Protein AF-A0A5C7PAK4-F1 (afdb_monomer_lite)

Foldseek 3Di:
DVVVVVVVVVVVVVVLVVVLVVLVVQLVVLVVLLVVLVVLLVVLVVCLVVDVVSVVVNVVSVVSNVVSVVSNVVSVVSND

Radius of gyration: 20.28 Å; chains: 1; bounding box: 47×14×59 Å

Secondary structure (DSSP, 8-state):
-HHHHHHHHHHHHHHHHHHHHHHHHHHHHHHHHHHHHHHHHHHHTTTTTT-HHHHHHHHHHHHHHHHHHHHHHHHHHHH-

Structure (mmCIF, N/CA/C/O backbone):
data_AF-A0A5C7PAK4-F1
#
_entry.id   AF-A0A5C7PAK4-F1
#
loop_
_atom_site.group_PDB
_atom_site.id
_atom_site.type_symbol
_atom_site.label_atom_id
_atom_site.label_alt_id
_atom_site.label_comp_id
_atom_site.label_asym_id
_atom_site.label_entity_id
_atom_site.label_seq_id
_atom_site.pdbx_PDB_ins_code
_atom_site.Cartn_x
_atom_site.Cartn_y
_atom_site.Cartn_z
_atom_site.occupancy
_atom_site.B_iso_or_equiv
_atom_site.auth_seq_id
_atom_site.auth_comp_id
_atom_site.auth_asym_id
_atom_site.auth_atom_id
_atom_site.pdbx_PDB_model_num
ATOM 1 N N . MET A 1 1 ? 31.479 1.998 -33.786 1.00 63.22 1 MET A N 1
ATOM 2 C CA . MET A 1 1 ? 30.657 3.084 -33.192 1.00 63.22 1 MET A CA 1
ATOM 3 C C . MET A 1 1 ? 29.152 2.795 -33.248 1.00 63.22 1 MET A C 1
ATOM 5 O O . MET A 1 1 ? 28.519 2.844 -32.202 1.00 63.22 1 MET A O 1
ATOM 9 N N . ARG A 1 2 ? 28.564 2.435 -34.406 1.00 73.00 2 ARG A N 1
ATOM 10 C CA . ARG A 1 2 ? 27.131 2.060 -34.503 1.00 73.00 2 ARG A CA 1
ATOM 11 C C . ARG A 1 2 ? 26.727 0.875 -33.609 1.00 73.00 2 ARG A C 1
ATOM 13 O O . ARG A 1 2 ? 25.681 0.948 -32.972 1.00 73.00 2 ARG A O 1
ATOM 20 N N . ASP A 1 3 ? 27.566 -0.153 -33.493 1.00 81.44 3 ASP A N 1
ATOM 21 C CA . ASP A 1 3 ? 27.244 -1.335 -32.671 1.00 81.44 3 ASP A CA 1
ATOM 22 C C . ASP A 1 3 ? 27.258 -1.050 -31.162 1.00 81.44 3 ASP A C 1
ATOM 24 O O . ASP A 1 3 ? 26.414 -1.556 -30.430 1.00 81.44 3 ASP A O 1
ATOM 28 N N . GLN A 1 4 ? 28.134 -0.153 -30.695 1.00 84.75 4 GLN A N 1
ATOM 29 C CA . GLN A 1 4 ? 28.137 0.304 -29.297 1.00 84.75 4 GLN A CA 1
ATOM 30 C C . GLN A 1 4 ? 26.876 1.100 -28.943 1.00 84.75 4 GLN A C 1
ATOM 32 O O . GLN A 1 4 ? 26.362 0.964 -27.836 1.00 84.75 4 GLN A O 1
ATOM 37 N N . ILE A 1 5 ? 26.357 1.909 -29.874 1.00 85.75 5 ILE A N 1
ATOM 38 C CA . ILE A 1 5 ? 25.108 2.655 -29.668 1.00 85.75 5 ILE A CA 1
ATOM 39 C C . ILE A 1 5 ? 23.922 1.688 -29.595 1.00 85.75 5 ILE A C 1
ATOM 41 O O . ILE A 1 5 ? 23.106 1.802 -28.685 1.00 85.75 5 ILE A O 1
ATOM 45 N N . ARG A 1 6 ? 23.850 0.700 -30.500 1.00 84.81 6 ARG A N 1
ATOM 46 C CA . ARG A 1 6 ? 22.798 -0.331 -30.467 1.00 84.81 6 ARG A CA 1
ATOM 47 C C . ARG A 1 6 ? 22.820 -1.139 -29.172 1.00 84.81 6 ARG A C 1
ATOM 49 O O . ARG A 1 6 ? 21.766 -1.327 -28.577 1.00 84.81 6 ARG A O 1
ATOM 56 N N . SER A 1 7 ? 24.006 -1.551 -28.723 1.00 88.88 7 SER A N 1
ATOM 57 C CA . SER A 1 7 ? 24.171 -2.279 -27.461 1.00 88.88 7 SER A CA 1
ATOM 58 C C . SER A 1 7 ? 23.665 -1.461 -26.265 1.00 88.88 7 SER A C 1
ATOM 60 O O . SER A 1 7 ? 22.808 -1.916 -25.516 1.00 88.88 7 SER A O 1
ATOM 62 N N . ARG A 1 8 ? 24.062 -0.183 -26.164 1.00 86.75 8 ARG A N 1
ATOM 63 C CA . ARG A 1 8 ? 23.590 0.713 -25.092 1.00 86.75 8 ARG A CA 1
ATOM 64 C C . ARG A 1 8 ? 22.076 0.938 -25.105 1.00 86.75 8 ARG A C 1
ATOM 66 O O . ARG A 1 8 ? 21.469 1.027 -24.044 1.00 86.75 8 ARG A O 1
ATOM 73 N N . ILE A 1 9 ? 21.458 1.041 -26.282 1.00 89.88 9 ILE A N 1
ATOM 74 C CA . ILE A 1 9 ? 19.996 1.171 -26.397 1.00 89.88 9 ILE A CA 1
ATOM 75 C C . ILE A 1 9 ? 19.301 -0.106 -25.908 1.00 89.88 9 ILE A C 1
ATOM 77 O O . ILE A 1 9 ? 18.287 -0.016 -25.212 1.00 89.88 9 ILE A O 1
ATOM 81 N N . ALA A 1 10 ? 19.844 -1.281 -26.238 1.00 90.38 10 ALA A N 1
ATOM 82 C CA . ALA A 1 10 ? 19.313 -2.555 -25.763 1.00 90.38 10 ALA A CA 1
ATOM 83 C C . ALA A 1 10 ? 19.402 -2.665 -24.231 1.00 90.38 10 ALA A C 1
ATOM 85 O O . ALA A 1 10 ? 18.401 -2.990 -23.591 1.00 90.38 10 ALA A O 1
ATOM 86 N N . ASP A 1 11 ? 20.543 -2.295 -23.643 1.00 89.31 11 ASP A N 1
ATOM 87 C CA . ASP A 1 11 ? 20.746 -2.298 -22.189 1.00 89.31 11 ASP A CA 1
ATOM 88 C C . ASP A 1 11 ? 19.770 -1.356 -21.467 1.00 89.31 11 ASP A C 1
ATOM 90 O O . ASP A 1 11 ? 19.138 -1.739 -20.480 1.00 89.31 11 ASP A O 1
ATOM 94 N N . LEU A 1 12 ? 19.589 -0.135 -21.983 1.00 90.88 12 LEU A N 1
ATOM 95 C CA . LEU A 1 12 ? 18.640 0.834 -21.423 1.00 90.88 12 LEU A CA 1
ATOM 96 C C . LEU A 1 12 ? 17.192 0.344 -21.521 1.00 90.88 12 LEU A C 1
ATOM 98 O O . LEU A 1 12 ? 16.418 0.519 -20.581 1.00 90.88 12 LEU A O 1
ATOM 102 N N . SER A 1 13 ? 16.833 -0.300 -22.632 1.00 89.44 13 SER A N 1
ATOM 103 C CA . SER A 1 13 ? 15.488 -0.849 -22.834 1.00 89.44 13 SER A CA 1
ATOM 104 C C . SER A 1 13 ? 15.206 -2.005 -21.872 1.00 89.44 13 SER A C 1
ATOM 106 O O . SER A 1 13 ? 14.136 -2.064 -21.265 1.00 89.44 13 SER A O 1
ATOM 108 N N . ALA A 1 14 ? 16.181 -2.898 -21.675 1.00 91.19 14 ALA A N 1
ATOM 109 C CA . ALA A 1 14 ? 16.079 -3.991 -20.712 1.00 91.19 14 ALA A CA 1
ATOM 110 C C . ALA A 1 14 ? 15.962 -3.469 -19.271 1.00 91.19 14 ALA A C 1
ATOM 112 O O . ALA A 1 14 ? 15.149 -3.970 -18.488 1.00 91.19 14 ALA A O 1
ATOM 113 N N . LEU A 1 15 ? 16.730 -2.431 -18.928 1.00 91.19 15 LEU A N 1
ATOM 114 C CA . LEU A 1 15 ? 16.649 -1.785 -17.623 1.00 91.19 15 LEU A CA 1
ATOM 115 C C . LEU A 1 15 ? 15.276 -1.138 -17.401 1.00 91.19 15 LEU A C 1
ATOM 117 O O . LEU A 1 15 ? 14.671 -1.355 -16.354 1.00 91.19 15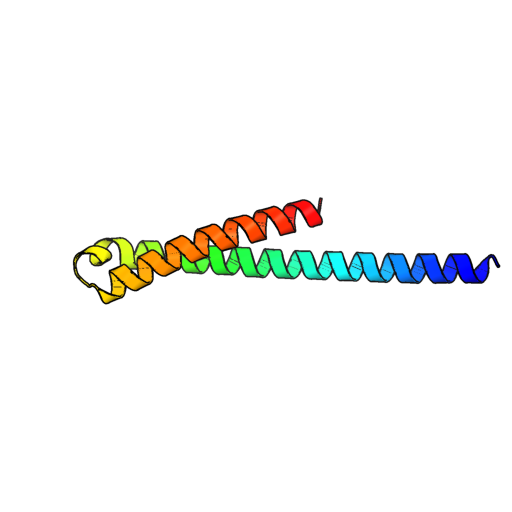 LEU A O 1
ATOM 121 N N . ALA A 1 16 ? 14.754 -0.415 -18.394 1.00 88.69 16 ALA A N 1
ATOM 122 C CA . ALA A 1 16 ? 13.430 0.200 -18.328 1.00 88.69 16 ALA A CA 1
ATOM 123 C C . ALA A 1 16 ? 12.321 -0.845 -18.114 1.00 88.69 16 ALA A C 1
ATOM 125 O O . ALA A 1 16 ? 11.480 -0.680 -17.229 1.00 88.69 16 ALA A O 1
ATOM 126 N N . ALA A 1 17 ? 12.362 -1.961 -18.851 1.00 90.31 17 ALA A N 1
ATOM 127 C CA . ALA A 1 17 ? 11.407 -3.056 -18.687 1.00 90.31 17 ALA A CA 1
ATOM 128 C C . ALA A 1 17 ? 11.472 -3.677 -17.279 1.00 90.31 17 ALA A C 1
ATOM 130 O O . ALA A 1 17 ? 10.439 -3.964 -16.668 1.00 90.31 17 ALA A O 1
ATOM 131 N N . LYS A 1 18 ? 12.681 -3.846 -16.729 1.00 91.50 18 LYS A N 1
ATOM 132 C CA . LYS A 1 18 ? 12.881 -4.353 -15.364 1.00 91.50 18 LYS A CA 1
ATOM 133 C C . LYS A 1 18 ? 12.341 -3.388 -14.306 1.00 91.50 18 LYS A C 1
ATOM 135 O O . LYS A 1 18 ? 11.711 -3.837 -13.346 1.00 91.50 18 LYS A O 1
ATOM 140 N N . THR A 1 19 ? 12.558 -2.087 -14.479 1.00 92.19 19 THR A N 1
ATOM 141 C CA . THR A 1 19 ? 11.990 -1.055 -13.602 1.00 92.19 19 THR A CA 1
ATOM 142 C C . THR A 1 19 ? 10.468 -1.108 -13.639 1.00 92.19 19 THR A C 1
ATOM 144 O O . THR A 1 19 ? 9.846 -1.243 -12.592 1.00 92.19 19 THR A O 1
ATOM 147 N N . GLN A 1 20 ? 9.861 -1.143 -14.827 1.00 93.00 20 GLN A N 1
ATOM 148 C CA . GLN A 1 20 ? 8.406 -1.224 -14.964 1.00 93.00 20 GLN A CA 1
ATOM 149 C C . GLN A 1 20 ? 7.827 -2.488 -14.306 1.00 93.00 20 GLN A C 1
ATOM 151 O O . GLN A 1 20 ? 6.813 -2.425 -13.615 1.00 93.00 20 GLN A O 1
ATOM 156 N N . ALA A 1 21 ? 8.481 -3.640 -14.474 1.00 94.69 21 ALA A N 1
ATOM 157 C CA . ALA A 1 21 ? 8.072 -4.876 -13.809 1.00 94.69 21 ALA A CA 1
ATOM 158 C C . ALA A 1 21 ? 8.162 -4.777 -12.276 1.00 94.69 21 ALA A C 1
ATOM 160 O O . ALA A 1 21 ? 7.344 -5.359 -11.565 1.00 94.69 21 ALA A O 1
ATOM 161 N N . THR A 1 22 ? 9.147 -4.038 -11.766 1.00 94.19 22 THR A N 1
ATOM 162 C CA . THR A 1 22 ? 9.335 -3.816 -10.328 1.00 94.19 22 THR A CA 1
ATOM 163 C C . THR A 1 22 ? 8.245 -2.901 -9.774 1.00 94.19 22 THR A C 1
ATOM 165 O O . THR A 1 22 ? 7.612 -3.261 -8.787 1.00 94.19 22 THR A O 1
ATOM 168 N N . GLU A 1 23 ? 7.947 -1.793 -10.455 1.00 94.62 23 GLU A N 1
ATOM 169 C CA . GLU A 1 23 ? 6.865 -0.871 -10.079 1.00 94.62 23 GLU A CA 1
ATOM 170 C C . GLU A 1 23 ? 5.495 -1.561 -10.065 1.00 94.62 23 GLU A C 1
ATOM 172 O O . GLU A 1 23 ? 4.716 -1.378 -9.131 1.00 94.62 23 GLU A O 1
ATOM 177 N N . ARG A 1 24 ? 5.218 -2.444 -11.037 1.00 96.69 24 ARG A N 1
ATOM 178 C CA . ARG A 1 24 ? 3.991 -3.264 -11.034 1.00 96.69 24 ARG A CA 1
ATOM 179 C C . ARG A 1 24 ? 3.899 -4.161 -9.803 1.00 96.69 24 ARG A C 1
ATOM 181 O O . ARG A 1 24 ? 2.851 -4.216 -9.173 1.00 96.69 24 ARG A O 1
ATOM 188 N N . ARG A 1 25 ? 4.994 -4.827 -9.423 1.00 96.94 25 ARG A N 1
ATOM 189 C CA . ARG A 1 25 ? 5.016 -5.679 -8.221 1.00 96.94 25 ARG A CA 1
ATOM 190 C C . ARG A 1 25 ? 4.820 -4.874 -6.941 1.00 96.94 25 ARG A C 1
ATOM 192 O O . ARG A 1 25 ? 4.110 -5.336 -6.054 1.00 96.94 25 ARG A O 1
ATOM 199 N N . ILE A 1 26 ? 5.434 -3.694 -6.845 1.00 95.31 26 ILE A N 1
ATOM 200 C CA . ILE A 1 26 ? 5.247 -2.783 -5.708 1.00 95.31 26 ILE A CA 1
ATOM 201 C C . ILE A 1 26 ? 3.777 -2.371 -5.613 1.00 95.31 26 ILE A C 1
ATOM 203 O O . ILE A 1 26 ? 3.191 -2.464 -4.535 1.00 95.31 26 ILE A O 1
ATOM 207 N N . LEU A 1 27 ? 3.174 -1.975 -6.738 1.00 97.62 27 LEU A N 1
ATOM 208 C CA . LEU A 1 27 ? 1.766 -1.599 -6.799 1.00 97.62 27 LEU A CA 1
ATOM 209 C C . LEU A 1 27 ? 0.857 -2.751 -6.350 1.00 97.62 27 LEU A C 1
ATOM 211 O O . LEU A 1 27 ? 0.061 -2.567 -5.433 1.00 97.62 27 LEU A O 1
ATOM 215 N N . GLU A 1 28 ? 1.028 -3.945 -6.921 1.00 98.12 28 GLU A N 1
ATOM 216 C CA . GLU A 1 28 ? 0.239 -5.132 -6.565 1.00 98.12 28 GLU A CA 1
ATOM 217 C C . GLU A 1 28 ? 0.353 -5.479 -5.073 1.00 98.12 28 GLU A C 1
ATOM 219 O O . GLU A 1 28 ? -0.641 -5.810 -4.424 1.00 98.12 28 GLU A O 1
ATOM 224 N N . GLN A 1 29 ? 1.559 -5.408 -4.502 1.00 98.19 29 GLN A N 1
ATOM 225 C CA . GLN A 1 29 ? 1.773 -5.680 -3.080 1.00 98.19 29 GLN A CA 1
ATOM 226 C C . GLN A 1 29 ? 1.129 -4.614 -2.189 1.00 98.19 29 GLN A C 1
ATOM 228 O O . GLN A 1 29 ? 0.509 -4.957 -1.180 1.00 98.19 29 GLN A O 1
ATOM 233 N N . ALA A 1 30 ? 1.247 -3.337 -2.560 1.00 97.81 30 ALA A N 1
ATOM 234 C CA . ALA A 1 30 ? 0.651 -2.239 -1.813 1.00 97.81 30 ALA A CA 1
ATOM 235 C C . ALA A 1 30 ? -0.885 -2.298 -1.840 1.00 97.81 30 ALA A C 1
ATOM 237 O O . ALA A 1 30 ? -1.517 -2.111 -0.802 1.00 97.81 30 ALA A O 1
ATOM 238 N N . GLU A 1 31 ? -1.486 -2.622 -2.988 1.00 98.06 31 GLU A N 1
ATOM 239 C CA . GLU A 1 31 ? -2.937 -2.785 -3.131 1.00 98.06 31 GLU A CA 1
ATOM 240 C C . GLU A 1 31 ? -3.459 -3.971 -2.308 1.00 98.06 31 GLU A C 1
ATOM 242 O O . GLU A 1 31 ? -4.405 -3.807 -1.536 1.00 98.06 31 GLU A O 1
ATOM 247 N N . ARG A 1 32 ? -2.788 -5.132 -2.361 1.00 98.50 32 ARG A N 1
ATOM 248 C CA . ARG A 1 32 ? -3.138 -6.285 -1.507 1.00 98.50 32 ARG A CA 1
ATOM 249 C C . ARG A 1 32 ? -3.047 -5.950 -0.021 1.00 98.50 32 ARG A C 1
ATOM 251 O O . ARG A 1 32 ? -3.903 -6.352 0.763 1.00 98.50 32 ARG A O 1
ATOM 258 N N . ARG A 1 33 ? -2.011 -5.215 0.391 1.00 98.12 33 ARG A N 1
ATOM 259 C CA . ARG A 1 33 ? -1.853 -4.813 1.793 1.00 98.12 33 ARG A CA 1
ATOM 260 C C . ARG A 1 33 ? -2.936 -3.822 2.221 1.00 98.12 33 ARG A C 1
ATOM 262 O O . ARG A 1 33 ? -3.440 -3.935 3.334 1.00 98.12 33 ARG A O 1
ATOM 269 N N . LEU A 1 34 ? -3.320 -2.887 1.352 1.00 98.06 34 LEU A N 1
ATOM 270 C CA . LEU A 1 34 ? -4.433 -1.971 1.612 1.00 98.06 34 LEU A CA 1
ATOM 271 C C . LEU A 1 34 ? -5.748 -2.721 1.830 1.00 98.06 34 LEU A C 1
ATOM 273 O O . LEU A 1 34 ? -6.474 -2.384 2.761 1.00 98.06 34 LEU A O 1
ATOM 277 N N . GLU A 1 35 ? -6.028 -3.743 1.023 1.00 98.31 35 GLU A N 1
ATOM 278 C CA . GLU A 1 35 ? -7.221 -4.582 1.176 1.00 98.31 35 GLU A CA 1
ATOM 279 C C . GLU A 1 35 ? -7.226 -5.324 2.521 1.00 98.31 35 GLU A C 1
ATOM 281 O O . GLU A 1 35 ? -8.210 -5.269 3.259 1.00 98.31 35 GLU A O 1
ATOM 286 N N . GLN A 1 36 ? -6.095 -5.926 2.902 1.00 98.44 36 GLN A N 1
ATOM 287 C CA . GLN A 1 36 ? -5.934 -6.580 4.207 1.00 98.44 36 GLN A CA 1
ATOM 288 C C . GLN A 1 36 ? -6.160 -5.611 5.376 1.00 98.44 36 GLN A C 1
ATOM 290 O O . GLN A 1 36 ? -6.866 -5.938 6.329 1.00 98.44 36 GLN A O 1
ATOM 295 N N . ILE A 1 37 ? -5.570 -4.412 5.308 1.00 98.38 37 ILE A N 1
ATOM 296 C CA . ILE A 1 37 ? -5.737 -3.382 6.340 1.00 98.38 37 ILE A CA 1
ATOM 297 C C . ILE A 1 37 ? -7.189 -2.909 6.398 1.00 98.38 37 ILE A C 1
ATOM 299 O O . ILE A 1 37 ? -7.715 -2.723 7.490 1.00 98.38 37 ILE A O 1
ATOM 303 N N . ALA A 1 38 ? -7.845 -2.717 5.252 1.00 98.00 38 ALA A N 1
ATOM 304 C CA . ALA A 1 38 ? -9.242 -2.307 5.206 1.00 98.00 38 ALA A CA 1
ATOM 305 C C . ALA A 1 38 ? -10.150 -3.343 5.882 1.00 98.00 38 ALA A C 1
ATOM 307 O O . ALA A 1 38 ? -10.951 -2.967 6.736 1.00 98.00 38 ALA A O 1
ATOM 308 N N . GLY A 1 39 ? -9.964 -4.632 5.578 1.00 98.12 39 GLY A N 1
ATOM 309 C CA . GLY A 1 39 ? -10.687 -5.716 6.247 1.00 98.12 39 GLY A CA 1
ATOM 310 C C . GLY A 1 39 ? -10.451 -5.712 7.756 1.00 98.12 39 GLY A C 1
ATOM 311 O O . GLY A 1 39 ? -11.401 -5.680 8.536 1.00 98.12 39 GLY A O 1
ATOM 312 N N . ARG A 1 40 ? -9.185 -5.626 8.179 1.00 97.88 40 ARG A N 1
ATOM 313 C CA . ARG A 1 40 ? -8.834 -5.622 9.602 1.00 97.88 40 ARG A CA 1
ATOM 314 C C . ARG A 1 40 ? -9.389 -4.412 10.354 1.00 97.88 40 ARG A C 1
ATOM 316 O O . ARG A 1 40 ? -9.840 -4.552 11.487 1.00 97.88 40 ARG A O 1
ATOM 323 N N . LEU A 1 41 ? -9.372 -3.230 9.739 1.00 98.00 41 LEU A N 1
ATOM 324 C CA . LEU A 1 41 ? -9.947 -2.021 10.326 1.00 98.00 41 LEU A CA 1
ATOM 325 C C . LEU A 1 41 ? -11.453 -2.182 10.551 1.00 98.00 41 LEU A C 1
ATOM 327 O O . LEU A 1 41 ? -11.923 -1.833 11.629 1.00 98.00 41 LEU A O 1
ATOM 331 N N . GLU A 1 42 ? -12.196 -2.728 9.586 1.00 9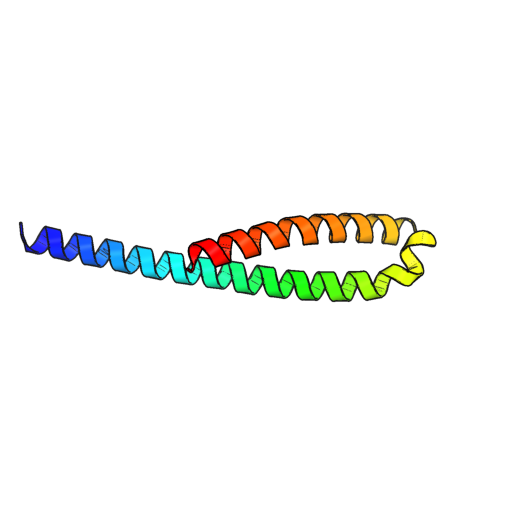7.94 42 GLU A N 1
ATOM 332 C CA . GLU A 1 42 ? -13.637 -2.967 9.748 1.00 97.94 42 GLU A CA 1
ATOM 333 C C . GLU A 1 42 ? -13.939 -4.028 10.819 1.00 97.94 42 GLU A C 1
ATOM 335 O O . GLU A 1 42 ? -14.886 -3.860 11.587 1.00 97.94 42 GLU A O 1
ATOM 340 N N . GLU A 1 43 ? -13.101 -5.061 10.955 1.00 97.19 43 GLU A N 1
ATOM 341 C CA . GLU A 1 43 ? -13.230 -6.065 12.022 1.00 97.19 43 GLU A CA 1
ATOM 342 C C . GLU A 1 43 ? -13.081 -5.469 13.431 1.00 97.19 43 GLU A C 1
ATOM 344 O O . GLU A 1 43 ? -13.857 -5.796 14.333 1.00 97.19 43 GLU A O 1
ATOM 349 N N . ILE A 1 44 ? -12.069 -4.621 13.653 1.00 96.94 44 ILE A N 1
ATOM 350 C CA . ILE A 1 44 ? -11.723 -4.142 15.004 1.00 96.94 44 ILE A CA 1
ATOM 351 C C . ILE A 1 44 ? -12.459 -2.856 15.397 1.00 96.94 44 ILE A C 1
ATOM 353 O O . ILE A 1 44 ? -12.630 -2.586 16.588 1.00 96.94 44 ILE A O 1
ATOM 357 N N . LYS A 1 45 ? -12.931 -2.067 14.423 1.00 94.69 45 LYS A N 1
ATOM 358 C CA . LYS A 1 45 ? -13.588 -0.764 14.634 1.00 94.69 45 LYS A CA 1
ATOM 359 C C . LYS A 1 45 ? -14.722 -0.776 15.669 1.00 94.69 45 LYS A C 1
ATOM 361 O O . LYS A 1 45 ? -14.755 0.155 16.471 1.00 94.69 45 LYS A O 1
ATOM 366 N N . PRO A 1 46 ? -15.609 -1.789 15.751 1.00 95.69 46 PRO A N 1
ATOM 367 C CA . PRO A 1 46 ? -16.667 -1.810 16.767 1.00 95.69 46 PRO A CA 1
ATOM 368 C C . PRO A 1 46 ? -16.147 -1.955 18.204 1.00 95.69 46 PRO A C 1
ATOM 370 O O . PRO A 1 46 ? -16.855 -1.626 19.151 1.00 95.69 46 PRO A O 1
ATOM 373 N N . ARG A 1 47 ? -14.927 -2.477 18.379 1.00 94.81 47 ARG A N 1
ATOM 374 C CA . ARG A 1 47 ? -14.347 -2.843 19.681 1.00 94.81 47 ARG A CA 1
ATOM 375 C C . ARG A 1 47 ? -13.178 -1.955 20.100 1.00 94.81 47 ARG A C 1
ATOM 377 O O . ARG A 1 47 ? -12.713 -2.072 21.226 1.00 94.81 47 ARG A O 1
ATOM 384 N N . VAL A 1 48 ? -12.732 -1.057 19.225 1.00 93.88 48 VAL A N 1
ATOM 385 C CA . VAL A 1 48 ? -11.515 -0.249 19.397 1.00 93.88 48 VAL A CA 1
ATOM 386 C C . VAL A 1 48 ? -11.513 0.615 20.665 1.00 93.88 48 VAL A C 1
ATOM 388 O O . VAL A 1 48 ? -10.463 0.853 21.242 1.00 93.88 48 VAL A O 1
ATOM 391 N N . LEU A 1 49 ? -12.686 1.061 21.129 1.00 92.38 49 LEU A N 1
ATOM 392 C CA . LEU A 1 49 ? -12.826 1.883 22.341 1.00 92.38 49 LEU A CA 1
ATOM 393 C C . LEU A 1 49 ? -12.911 1.058 23.633 1.00 92.38 49 LEU A C 1
ATOM 395 O O . LEU A 1 49 ? -12.911 1.627 24.720 1.00 92.38 49 LEU A O 1
ATOM 399 N N . LEU A 1 50 ? -13.044 -0.263 23.517 1.00 94.19 50 LEU A N 1
ATOM 400 C CA . LEU A 1 50 ? -13.248 -1.179 24.641 1.00 94.19 50 LEU A CA 1
ATOM 401 C C . LEU A 1 50 ? -11.968 -1.937 25.015 1.00 94.19 50 LEU A C 1
ATOM 403 O O . LEU A 1 50 ? -11.940 -2.613 26.039 1.00 94.19 50 LEU A O 1
ATOM 407 N N . ASP A 1 51 ? -10.938 -1.855 24.174 1.00 94.62 51 ASP A N 1
ATOM 408 C CA . ASP A 1 51 ? -9.694 -2.603 24.301 1.00 94.62 51 ASP A CA 1
ATOM 409 C C . ASP A 1 51 ? -8.528 -1.735 23.815 1.00 94.62 51 ASP A C 1
ATOM 411 O O . ASP A 1 51 ? -8.431 -1.398 22.632 1.00 94.62 51 ASP A O 1
ATOM 415 N N . GLU A 1 52 ? -7.640 -1.370 24.739 1.00 93.69 52 GLU A N 1
ATOM 416 C CA . GLU A 1 52 ? -6.474 -0.526 24.467 1.00 93.69 52 GLU A CA 1
ATOM 417 C C . GLU A 1 52 ? -5.539 -1.156 23.425 1.00 93.69 52 GLU A C 1
ATOM 419 O O . GLU A 1 52 ? -5.023 -0.458 22.553 1.00 93.69 52 GLU A O 1
ATOM 424 N N . SER A 1 53 ? -5.408 -2.487 23.413 1.00 95.44 53 SER A N 1
ATOM 425 C CA . SER A 1 53 ? -4.575 -3.177 22.424 1.00 95.44 53 SER A CA 1
ATOM 426 C C . SER A 1 53 ? -5.140 -3.059 21.004 1.00 95.44 53 SER A C 1
ATOM 428 O O . SER A 1 53 ? -4.383 -2.891 20.042 1.00 95.44 53 SER A O 1
ATOM 430 N N . LEU A 1 54 ? -6.473 -3.076 20.866 1.00 96.38 54 LEU A N 1
ATOM 431 C CA . LEU A 1 54 ? -7.149 -2.847 19.589 1.00 96.38 54 LEU A CA 1
ATOM 432 C C . LEU A 1 54 ? -7.092 -1.374 19.180 1.00 96.38 54 LEU A C 1
ATOM 434 O O . LEU A 1 54 ? -6.996 -1.093 17.986 1.00 96.38 54 LEU A O 1
ATOM 438 N N . SER A 1 55 ? -7.114 -0.443 20.138 1.00 96.56 55 SER A N 1
ATOM 439 C CA . SER A 1 55 ? -6.885 0.986 19.885 1.00 96.56 55 SER A CA 1
ATOM 440 C C . SER A 1 55 ? -5.508 1.233 19.269 1.00 96.56 55 SER A C 1
ATOM 442 O O . SER A 1 55 ? -5.407 1.855 18.205 1.00 96.56 55 SER A O 1
ATOM 444 N N . ASP A 1 56 ? -4.461 0.659 19.860 1.00 97.44 56 ASP A N 1
ATOM 445 C CA . ASP A 1 56 ? -3.095 0.754 19.344 1.00 97.44 56 ASP A CA 1
ATOM 446 C C . ASP A 1 56 ? -2.951 0.095 17.968 1.00 97.44 56 ASP A C 1
ATOM 448 O O . ASP A 1 56 ? -2.315 0.640 17.058 1.00 97.44 56 ASP A O 1
ATOM 452 N N . GLU A 1 57 ? -3.553 -1.084 17.777 1.00 97.69 57 GLU A N 1
ATOM 453 C CA . GLU A 1 57 ? -3.593 -1.747 16.474 1.00 97.69 57 GLU A CA 1
ATOM 454 C C . GLU A 1 57 ? -4.275 -0.862 15.422 1.00 97.69 57 GLU A C 1
ATOM 456 O O . GLU A 1 57 ? -3.701 -0.620 14.358 1.00 97.69 57 GLU A O 1
ATOM 461 N N . TYR A 1 58 ? -5.449 -0.316 15.735 1.00 97.88 58 TYR A N 1
ATOM 462 C CA . TYR A 1 58 ? -6.210 0.546 14.838 1.00 97.88 58 TYR A CA 1
ATOM 463 C C . TYR A 1 58 ? -5.420 1.795 14.439 1.00 97.88 58 TYR A C 1
ATOM 465 O O . TYR A 1 58 ? -5.325 2.107 13.251 1.00 97.88 58 TYR A O 1
ATOM 473 N N . GLN A 1 59 ? -4.792 2.486 15.396 1.00 97.75 59 GLN A N 1
ATOM 474 C CA . GLN A 1 59 ? -3.969 3.661 15.099 1.00 97.75 59 GLN A CA 1
ATOM 475 C C . GLN A 1 59 ? -2.793 3.318 14.177 1.00 97.75 59 GLN A C 1
ATOM 477 O O . GLN A 1 59 ? -2.553 4.024 13.191 1.00 97.75 59 GLN A O 1
ATOM 482 N N . ARG A 1 60 ? -2.093 2.203 14.434 1.00 98.31 60 ARG A N 1
ATOM 483 C CA . ARG A 1 60 ? -1.005 1.735 13.559 1.00 98.31 60 ARG A CA 1
ATO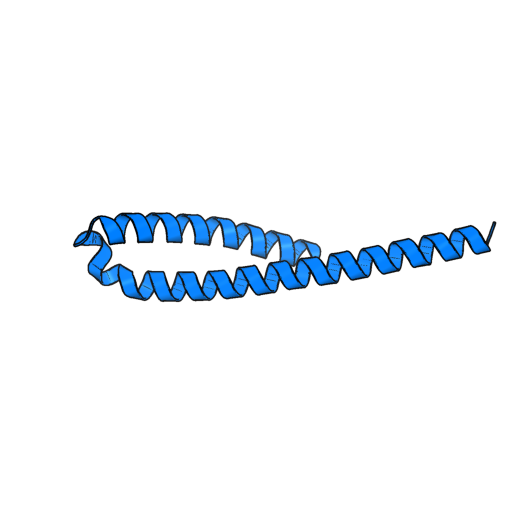M 484 C C . ARG A 1 60 ? -1.498 1.442 12.144 1.00 98.31 60 ARG A C 1
ATOM 486 O O . ARG A 1 60 ? -0.871 1.892 11.186 1.00 98.31 60 ARG A O 1
ATOM 493 N N . LEU A 1 61 ? -2.629 0.753 12.010 1.00 98.44 61 LEU A N 1
ATOM 494 C CA . LEU A 1 61 ? -3.226 0.408 10.718 1.00 98.44 61 LEU A CA 1
ATOM 495 C C . LEU A 1 61 ? -3.679 1.648 9.933 1.00 98.44 61 LEU A C 1
ATOM 497 O O . LEU A 1 61 ? -3.483 1.713 8.720 1.00 98.44 61 LEU A O 1
ATOM 501 N N . ILE A 1 62 ? -4.222 2.670 10.603 1.00 98.25 62 ILE A N 1
ATOM 502 C CA . ILE A 1 62 ? -4.585 3.945 9.964 1.00 98.25 62 ILE A CA 1
ATOM 503 C C . ILE A 1 62 ? -3.349 4.660 9.404 1.00 98.25 62 ILE A C 1
ATOM 505 O O . ILE A 1 62 ? -3.380 5.135 8.263 1.00 98.25 62 ILE A O 1
ATOM 509 N N . LEU A 1 63 ? -2.255 4.712 10.169 1.00 98.44 63 LEU A N 1
ATOM 510 C CA . LEU A 1 63 ? -0.994 5.306 9.714 1.00 98.44 63 LEU A CA 1
ATOM 511 C C . LEU A 1 63 ? -0.384 4.516 8.552 1.00 98.44 63 LEU A C 1
ATOM 513 O O . LEU A 1 63 ? 0.083 5.108 7.576 1.00 98.44 63 LEU A O 1
ATOM 517 N N . GLU A 1 64 ? -0.399 3.187 8.637 1.00 98.31 64 GLU A N 1
ATOM 518 C CA . GLU A 1 64 ? 0.085 2.311 7.572 1.00 98.31 64 GLU A CA 1
ATOM 519 C C . GLU A 1 64 ? -0.725 2.502 6.282 1.00 98.31 64 GLU A C 1
ATOM 521 O O . GLU A 1 64 ? -0.136 2.705 5.219 1.00 98.31 64 GLU A O 1
ATOM 526 N N . ARG A 1 65 ? -2.061 2.556 6.374 1.00 98.38 65 ARG A N 1
ATOM 527 C CA . ARG A 1 65 ? -2.953 2.842 5.239 1.00 98.38 65 ARG A CA 1
ATOM 528 C C . ARG A 1 65 ? -2.594 4.159 4.550 1.00 98.38 65 ARG A C 1
ATOM 530 O O . ARG A 1 65 ? -2.538 4.211 3.324 1.00 98.38 65 ARG A O 1
ATOM 537 N N . GLY A 1 66 ? -2.327 5.214 5.324 1.00 97.62 66 GLY A N 1
ATOM 538 C CA . GLY A 1 66 ? -1.905 6.510 4.783 1.00 97.62 66 GLY A CA 1
ATOM 539 C C . GLY A 1 66 ? -0.590 6.422 4.002 1.00 97.62 66 GLY A C 1
ATOM 540 O O . GLY A 1 66 ? -0.503 6.916 2.877 1.00 97.62 66 GLY A O 1
ATOM 541 N N . LYS A 1 67 ? 0.414 5.732 4.557 1.00 98.06 67 LYS A N 1
ATOM 542 C CA . LYS A 1 67 ? 1.709 5.507 3.889 1.00 98.06 67 LYS A CA 1
ATOM 543 C C . LYS A 1 67 ? 1.556 4.687 2.607 1.00 98.06 67 LYS A C 1
ATOM 545 O O . LYS A 1 67 ? 2.123 5.055 1.583 1.00 98.06 67 LYS A O 1
ATOM 550 N N . LEU A 1 68 ? 0.760 3.619 2.636 1.00 97.88 68 LEU A N 1
ATOM 551 C CA . LEU A 1 68 ? 0.495 2.789 1.458 1.00 97.88 68 LEU A CA 1
ATOM 552 C C . LEU A 1 68 ? -0.238 3.557 0.358 1.00 97.88 68 LEU A C 1
ATOM 554 O O . LEU A 1 68 ? 0.074 3.368 -0.813 1.00 97.88 68 LEU A O 1
ATOM 558 N N . GLY A 1 69 ? -1.144 4.472 0.713 1.00 97.31 69 GLY A N 1
ATOM 559 C CA . GLY A 1 69 ? -1.775 5.369 -0.257 1.00 97.31 69 GLY A CA 1
ATOM 560 C C . GLY A 1 69 ? -0.755 6.208 -1.038 1.00 97.31 69 GLY A C 1
ATOM 561 O O . GLY A 1 69 ? -0.876 6.350 -2.255 1.00 97.31 69 GLY A O 1
ATOM 562 N N . LEU A 1 70 ? 0.294 6.702 -0.367 1.00 97.75 70 LEU A N 1
ATOM 563 C CA . LEU A 1 70 ? 1.393 7.416 -1.026 1.00 97.75 70 LEU A CA 1
ATOM 564 C C . LEU A 1 70 ? 2.208 6.496 -1.942 1.00 97.75 70 LEU A C 1
ATOM 566 O O . LEU A 1 70 ? 2.520 6.891 -3.063 1.00 97.75 70 LEU A O 1
ATOM 570 N N . VAL A 1 71 ? 2.510 5.271 -1.498 1.00 96.62 71 VAL A N 1
ATOM 571 C CA . VAL A 1 71 ? 3.233 4.273 -2.308 1.00 96.62 71 VAL A CA 1
ATOM 572 C C . VAL A 1 71 ? 2.451 3.930 -3.576 1.00 96.62 71 VAL A C 1
ATOM 574 O O . VAL A 1 71 ? 3.014 3.968 -4.666 1.00 96.62 71 VAL A O 1
ATOM 577 N N . VAL A 1 72 ? 1.145 3.674 -3.465 1.00 97.12 72 VAL A N 1
ATOM 578 C CA . VAL A 1 72 ? 0.273 3.411 -4.622 1.00 97.12 72 VAL A CA 1
ATOM 579 C C . VAL A 1 72 ? 0.269 4.597 -5.584 1.00 97.12 72 VAL A C 1
ATOM 581 O O . VAL A 1 72 ? 0.414 4.409 -6.791 1.00 97.12 72 VAL 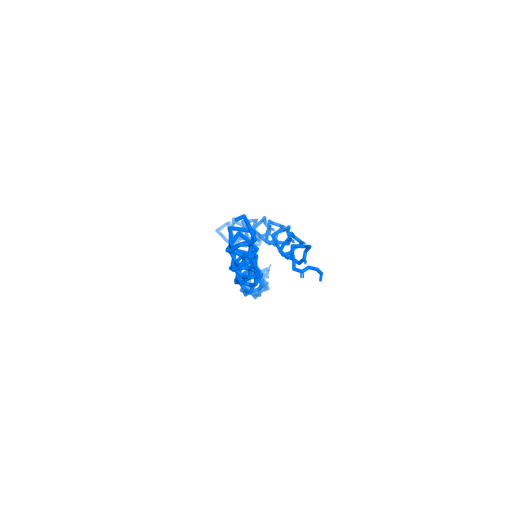A O 1
ATOM 584 N N . ALA A 1 73 ? 0.140 5.824 -5.074 1.00 96.25 73 ALA A N 1
ATOM 585 C CA . ALA A 1 73 ? 0.158 7.021 -5.911 1.00 96.25 73 ALA A CA 1
ATOM 586 C C . ALA A 1 73 ? 1.498 7.196 -6.652 1.00 96.25 73 ALA A C 1
ATOM 588 O O . ALA A 1 73 ? 1.509 7.561 -7.829 1.00 96.25 73 ALA A O 1
ATOM 589 N N . GLN A 1 74 ? 2.620 6.914 -5.986 1.00 95.25 74 GLN A N 1
ATOM 590 C CA . GLN A 1 74 ? 3.957 6.966 -6.582 1.00 95.25 74 GLN A CA 1
ATOM 591 C C . GLN A 1 74 ? 4.154 5.879 -7.644 1.00 95.25 74 GLN A C 1
ATOM 593 O O . GLN A 1 74 ? 4.567 6.203 -8.757 1.00 95.25 74 GLN A O 1
ATOM 598 N N . ALA A 1 75 ? 3.794 4.629 -7.342 1.00 94.00 75 ALA A N 1
ATOM 599 C CA . ALA A 1 75 ? 3.916 3.511 -8.274 1.00 94.00 75 ALA A CA 1
ATOM 600 C 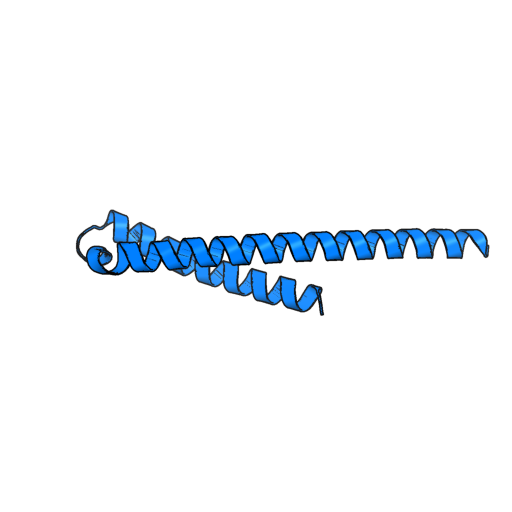C . ALA A 1 75 ? 3.042 3.714 -9.523 1.00 94.00 75 ALA A C 1
ATOM 602 O O . ALA A 1 75 ? 3.495 3.499 -10.645 1.00 94.00 75 ALA A O 1
ATOM 603 N N . ARG A 1 76 ? 1.810 4.224 -9.363 1.00 95.00 76 ARG A N 1
ATOM 604 C CA . ARG A 1 76 ? 0.944 4.582 -10.501 1.00 95.00 76 ARG A CA 1
ATOM 605 C C . ARG A 1 76 ? 1.568 5.671 -11.370 1.00 95.00 76 ARG A C 1
ATOM 607 O O . ARG A 1 76 ? 1.619 5.511 -12.581 1.00 95.00 76 ARG A O 1
ATOM 614 N N . ARG A 1 77 ? 2.122 6.728 -10.762 1.00 94.25 77 ARG A N 1
ATOM 615 C CA . ARG A 1 77 ? 2.842 7.782 -11.499 1.00 94.25 77 ARG A CA 1
ATOM 616 C C . ARG A 1 77 ? 4.053 7.234 -12.265 1.00 94.25 77 ARG A C 1
ATOM 618 O O . ARG A 1 77 ? 4.337 7.717 -13.354 1.00 94.25 77 ARG A O 1
ATOM 625 N N . ALA A 1 78 ? 4.773 6.262 -11.705 1.00 91.00 78 ALA A N 1
ATOM 626 C CA . ALA A 1 78 ? 5.925 5.642 -12.361 1.00 91.00 78 ALA A CA 1
ATOM 627 C C . ALA A 1 78 ? 5.533 4.746 -13.552 1.00 91.00 78 ALA A C 1
ATOM 629 O O . ALA A 1 78 ? 6.338 4.551 -14.463 1.00 91.00 78 ALA A O 1
ATOM 630 N N . LEU A 1 79 ? 4.310 4.207 -13.555 1.00 91.12 79 LEU A N 1
ATOM 631 C CA . LEU A 1 79 ? 3.803 3.320 -14.604 1.00 91.12 79 LEU A CA 1
ATOM 632 C C . LEU A 1 79 ? 3.136 4.046 -15.782 1.00 91.12 79 LEU A C 1
ATOM 634 O O . LEU A 1 79 ? 3.008 3.421 -16.839 1.00 91.12 79 LEU A O 1
ATOM 638 N N . GLY A 1 80 ? 2.793 5.329 -15.621 1.00 80.50 80 GLY A N 1
ATOM 639 C CA . GLY A 1 80 ? 2.123 6.156 -16.631 1.00 80.50 80 GLY A CA 1
ATOM 640 C C . GLY A 1 80 ? 0.635 6.282 -16.365 1.00 80.50 80 GLY A C 1
ATOM 641 O O . GLY A 1 80 ? -0.101 5.351 -16.755 1.00 80.50 80 GLY A O 1
#

Sequence (80 aa):
MRDQIRSRIADLSALAAKTQATER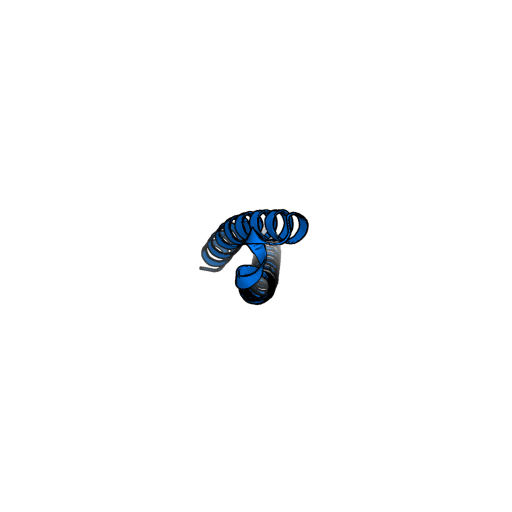RILEQAERRLEQIAGRLEEIKPRVLLDESLSDEYQRLILERGKLGLVVAQARRALG

pLDDT: mean 93.95, std 5.92, range [63.22, 98.5]